Protein AF-A0A8S2XTS8-F1 (afdb_monomer_lite)

Structure (mmCIF, N/CA/C/O backbone):
data_AF-A0A8S2XTS8-F1
#
_entry.id   AF-A0A8S2XTS8-F1
#
loop_
_atom_site.group_PDB
_atom_site.id
_atom_site.type_symbol
_atom_site.label_atom_id
_atom_site.lab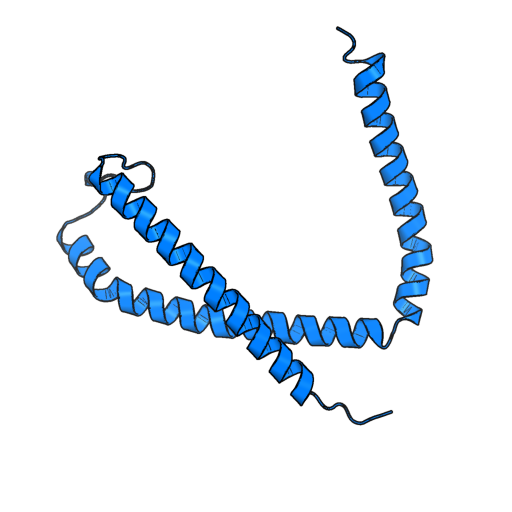el_alt_id
_atom_site.label_comp_id
_atom_site.label_asym_id
_atom_site.label_entity_id
_atom_site.label_seq_id
_atom_site.pdbx_PDB_ins_code
_atom_site.Cartn_x
_atom_site.Cartn_y
_atom_site.Cartn_z
_atom_site.occupancy
_atom_site.B_iso_or_equiv
_atom_site.auth_seq_id
_atom_site.auth_comp_id
_atom_site.auth_asym_id
_atom_site.auth_atom_id
_atom_site.pdbx_PDB_model_num
ATOM 1 N N . PRO A 1 1 ? -6.445 -2.651 35.716 1.00 54.41 1 PRO A N 1
ATOM 2 C CA . PRO A 1 1 ? -5.661 -2.356 34.489 1.00 54.41 1 PRO A CA 1
ATOM 3 C C . PRO A 1 1 ? -4.462 -3.311 34.329 1.00 54.41 1 PRO A C 1
ATOM 5 O O . PRO A 1 1 ? -3.524 -3.248 35.114 1.00 54.41 1 PRO A O 1
ATOM 8 N N . ARG A 1 2 ? -4.507 -4.230 33.352 1.00 55.44 2 ARG A N 1
ATOM 9 C CA . ARG A 1 2 ? -3.339 -5.067 33.012 1.00 55.44 2 ARG A CA 1
ATOM 10 C C . ARG A 1 2 ? -2.233 -4.180 32.408 1.00 55.44 2 ARG A C 1
ATOM 12 O O . ARG A 1 2 ? -2.583 -3.247 31.681 1.00 55.44 2 ARG A O 1
ATOM 19 N N . PRO A 1 3 ? -0.942 -4.439 32.687 1.00 66.19 3 PRO A N 1
ATOM 20 C CA . PRO A 1 3 ? 0.153 -3.659 32.117 1.00 66.19 3 PRO A CA 1
ATOM 21 C C . PRO A 1 3 ? 0.092 -3.683 30.584 1.00 66.19 3 PRO A C 1
ATOM 23 O O . PRO A 1 3 ? -0.258 -4.702 29.981 1.00 66.19 3 PRO A O 1
ATOM 26 N N . PHE A 1 4 ? 0.405 -2.545 29.961 1.00 67.00 4 PHE A N 1
ATOM 27 C CA . PHE A 1 4 ? 0.451 -2.385 28.508 1.00 67.00 4 PHE A CA 1
ATOM 28 C C . PHE A 1 4 ? 1.610 -3.220 27.943 1.00 67.00 4 PHE A C 1
ATOM 30 O O . PHE A 1 4 ? 2.730 -2.750 27.783 1.00 67.00 4 PHE A O 1
ATOM 37 N N . ASN A 1 5 ? 1.358 -4.501 27.683 1.00 80.25 5 ASN A N 1
ATOM 38 C CA . ASN A 1 5 ? 2.288 -5.329 26.934 1.00 80.25 5 ASN A CA 1
ATOM 39 C C . ASN A 1 5 ? 2.086 -5.015 25.446 1.00 80.25 5 ASN A C 1
ATOM 41 O O . ASN A 1 5 ? 1.005 -5.294 24.930 1.00 80.25 5 ASN A O 1
ATOM 45 N N . LEU A 1 6 ? 3.084 -4.373 24.826 1.00 85.44 6 LEU A N 1
ATOM 46 C CA . LEU A 1 6 ? 3.113 -3.998 23.402 1.00 85.44 6 LEU A CA 1
ATOM 47 C C . LEU A 1 6 ? 3.772 -5.065 22.513 1.00 85.44 6 LEU A C 1
ATOM 49 O O . LEU A 1 6 ? 3.811 -4.936 21.291 1.00 85.44 6 LEU A O 1
ATOM 53 N N . LYS A 1 7 ? 4.343 -6.117 23.116 1.00 89.81 7 LYS A N 1
ATOM 54 C CA . LYS A 1 7 ? 5.100 -7.141 22.380 1.00 89.81 7 LYS A CA 1
ATOM 55 C C . LYS A 1 7 ? 4.232 -7.861 21.349 1.00 89.81 7 LYS A C 1
ATOM 57 O O . LYS A 1 7 ? 4.719 -8.219 20.282 1.00 89.81 7 LYS A O 1
ATOM 62 N N . TYR A 1 8 ? 2.957 -8.064 21.672 1.00 88.94 8 TYR A N 1
ATOM 63 C CA . TYR A 1 8 ? 2.018 -8.757 20.799 1.00 88.94 8 TYR A CA 1
ATOM 64 C C . TYR A 1 8 ? 1.668 -7.915 19.565 1.00 88.94 8 TYR A C 1
ATOM 66 O O . TYR A 1 8 ? 1.667 -8.423 18.449 1.00 88.94 8 TYR A O 1
ATOM 74 N N . GLU A 1 9 ? 1.460 -6.614 19.749 1.00 90.31 9 GLU A N 1
ATOM 75 C CA . GLU A 1 9 ? 1.162 -5.657 18.683 1.00 90.31 9 GLU A CA 1
ATOM 76 C C . GLU A 1 9 ? 2.335 -5.508 17.723 1.00 90.31 9 GLU A C 1
ATOM 78 O O . GLU A 1 9 ? 2.130 -5.484 16.512 1.00 90.31 9 GLU A O 1
ATOM 83 N N . ILE A 1 10 ? 3.560 -5.458 18.258 1.00 92.56 10 ILE A N 1
ATOM 84 C CA . ILE A 1 10 ? 4.779 -5.433 17.445 1.00 92.56 10 ILE A CA 1
ATOM 85 C C . ILE A 1 10 ? 4.862 -6.707 16.599 1.00 92.56 10 ILE A C 1
ATOM 87 O O . ILE A 1 10 ? 5.068 -6.623 15.392 1.00 92.56 10 ILE A O 1
ATOM 91 N N . LEU A 1 11 ? 4.648 -7.882 17.203 1.00 93.75 11 LEU A N 1
ATOM 92 C CA . LEU A 1 11 ? 4.720 -9.157 16.488 1.00 93.75 11 LEU A CA 1
ATOM 93 C C . LEU A 1 11 ? 3.663 -9.246 15.379 1.00 93.75 11 LEU A C 1
ATOM 95 O O . LEU A 1 11 ? 4.001 -9.618 14.255 1.00 93.75 11 LEU A O 1
ATOM 99 N N . ILE A 1 12 ? 2.416 -8.847 15.661 1.00 93.06 12 ILE A N 1
ATOM 100 C CA . ILE A 1 12 ? 1.356 -8.782 14.645 1.00 93.06 12 ILE A CA 1
ATOM 101 C C . ILE A 1 12 ? 1.742 -7.821 13.523 1.00 93.06 12 I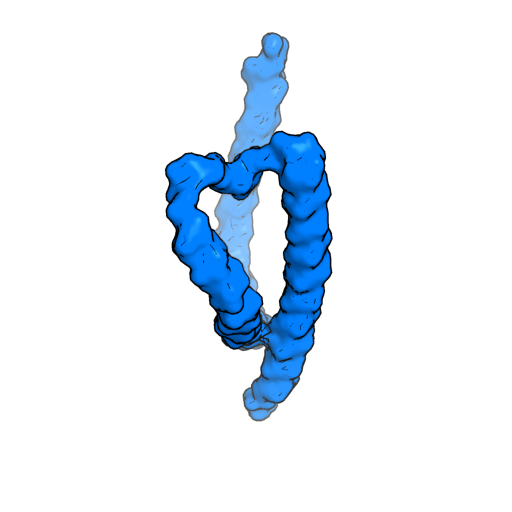LE A C 1
ATOM 103 O O . ILE A 1 12 ? 1.655 -8.195 12.356 1.00 93.06 12 ILE A O 1
ATOM 107 N N . ALA A 1 13 ? 2.166 -6.599 13.853 1.00 94.56 13 ALA A N 1
ATOM 108 C CA . ALA A 1 13 ? 2.504 -5.590 12.854 1.00 94.56 13 ALA A CA 1
ATOM 109 C C . ALA A 1 13 ? 3.647 -6.068 11.948 1.00 94.56 13 ALA A C 1
ATOM 111 O O . ALA A 1 13 ? 3.545 -5.964 10.725 1.00 94.56 13 ALA A O 1
ATOM 112 N N . CYS A 1 14 ? 4.698 -6.662 12.521 1.00 94.50 14 CYS A N 1
ATOM 113 C CA . CYS A 1 14 ? 5.802 -7.246 11.762 1.00 94.50 14 CYS A CA 1
ATOM 114 C C . CYS A 1 14 ? 5.339 -8.393 10.856 1.00 94.50 14 CYS A C 1
ATOM 116 O O . CYS A 1 14 ? 5.677 -8.402 9.673 1.00 94.50 14 CYS A O 1
ATOM 118 N N . PHE A 1 15 ? 4.540 -9.330 11.377 1.00 95.88 15 PHE A N 1
ATOM 119 C CA . PHE A 1 15 ? 4.009 -10.445 10.588 1.00 95.88 15 PHE A CA 1
ATOM 120 C C . PHE A 1 15 ? 3.153 -9.954 9.413 1.00 95.88 15 PHE A C 1
ATOM 122 O O . PHE A 1 15 ? 3.311 -10.405 8.280 1.00 95.88 15 PHE A O 1
ATOM 129 N N . LEU A 1 16 ? 2.283 -8.978 9.668 1.00 95.00 16 LEU A N 1
ATOM 130 C CA . LEU A 1 16 ? 1.379 -8.422 8.668 1.00 95.00 16 LEU A CA 1
ATOM 131 C C . LEU A 1 16 ? 2.149 -7.629 7.602 1.00 95.00 16 LEU A C 1
ATOM 133 O O . LEU A 1 16 ? 1.869 -7.763 6.412 1.00 95.00 16 LEU A O 1
ATOM 137 N N . THR A 1 17 ? 3.183 -6.887 8.007 1.00 96.12 17 THR A N 1
ATOM 138 C CA . THR A 1 17 ? 4.079 -6.176 7.080 1.00 96.12 17 THR A CA 1
ATOM 139 C C . THR A 1 17 ? 4.826 -7.161 6.186 1.00 96.12 17 THR A C 1
ATOM 141 O O . THR A 1 17 ? 4.861 -6.971 4.972 1.00 96.12 17 THR A O 1
ATOM 144 N N . MET A 1 18 ? 5.371 -8.238 6.762 1.00 95.44 18 MET A N 1
ATOM 145 C CA . MET A 1 18 ? 6.056 -9.293 6.012 1.00 95.44 18 MET A CA 1
ATOM 146 C C . MET A 1 18 ? 5.127 -9.948 4.981 1.00 95.44 18 MET A C 1
ATOM 148 O O . MET A 1 18 ? 5.514 -10.090 3.822 1.00 95.44 18 MET A O 1
ATOM 152 N N . MET A 1 19 ? 3.889 -10.276 5.363 1.00 96.75 19 MET A N 1
ATOM 153 C CA . MET A 1 19 ? 2.901 -10.862 4.450 1.00 96.75 19 MET A CA 1
ATOM 154 C C . MET A 1 19 ? 2.535 -9.924 3.297 1.00 96.75 19 MET A C 1
ATOM 156 O O . MET A 1 19 ? 2.526 -10.350 2.141 1.00 96.75 19 MET A O 1
ATOM 160 N N . ILE A 1 20 ? 2.287 -8.640 3.578 1.00 95.69 20 ILE A N 1
ATOM 161 C CA . ILE A 1 20 ? 1.995 -7.651 2.530 1.00 95.69 20 ILE A CA 1
ATOM 162 C C . ILE A 1 20 ? 3.176 -7.522 1.567 1.00 95.69 20 ILE A C 1
ATOM 164 O O . ILE A 1 20 ? 2.978 -7.558 0.353 1.00 95.69 20 ILE A O 1
ATOM 168 N N . TYR A 1 21 ? 4.399 -7.421 2.091 1.00 94.69 21 TYR A N 1
ATOM 169 C CA . TYR A 1 21 ? 5.600 -7.297 1.265 1.00 94.69 21 TYR A CA 1
ATOM 170 C C . TYR A 1 21 ? 5.845 -8.523 0.397 1.00 94.69 21 TYR A C 1
ATOM 172 O O . TYR A 1 21 ? 6.203 -8.389 -0.773 1.00 94.69 21 TYR A O 1
ATOM 180 N N . TYR A 1 22 ? 5.610 -9.716 0.939 1.00 95.00 22 TYR A N 1
ATOM 181 C CA . TYR A 1 22 ? 5.713 -10.952 0.178 1.00 95.00 22 TYR A CA 1
ATOM 182 C C . TYR A 1 22 ? 4.744 -10.958 -1.013 1.00 95.00 22 TYR A C 1
ATOM 184 O O . TYR A 1 22 ? 5.154 -11.199 -2.150 1.00 95.00 22 TYR A O 1
ATOM 192 N N . VAL A 1 23 ? 3.475 -10.604 -0.784 1.00 96.12 23 VAL A N 1
ATOM 193 C CA . VAL A 1 23 ? 2.473 -10.510 -1.857 1.00 96.12 23 VAL A CA 1
ATOM 194 C C . VAL A 1 23 ? 2.859 -9.443 -2.885 1.00 96.12 23 VAL A C 1
ATOM 196 O O . VAL A 1 23 ? 2.795 -9.707 -4.087 1.00 96.12 23 VAL A O 1
ATOM 199 N N . GLN A 1 24 ? 3.299 -8.262 -2.440 1.00 94.31 24 GLN A N 1
ATOM 200 C CA . GLN A 1 24 ? 3.735 -7.179 -3.328 1.00 94.31 24 GLN A CA 1
ATOM 201 C C . GLN A 1 24 ? 4.922 -7.587 -4.202 1.00 94.31 24 GLN A C 1
ATOM 203 O O . GLN A 1 24 ? 4.930 -7.273 -5.391 1.00 94.31 24 GLN A O 1
ATOM 208 N N . LEU A 1 25 ? 5.885 -8.329 -3.654 1.00 94.19 25 LEU A N 1
ATOM 209 C CA . LEU A 1 25 ? 7.004 -8.878 -4.417 1.00 94.19 25 LEU A CA 1
ATOM 210 C C . LEU A 1 25 ? 6.525 -9.855 -5.493 1.00 94.19 25 LEU A C 1
ATOM 212 O O . LEU A 1 25 ? 6.905 -9.717 -6.655 1.00 94.19 25 LEU A O 1
ATOM 216 N N . CYS A 1 26 ? 5.645 -10.797 -5.149 1.00 95.88 26 CYS A N 1
ATOM 217 C CA . CYS A 1 26 ? 5.103 -11.747 -6.121 1.00 95.88 26 CYS A CA 1
ATOM 218 C C . CYS A 1 26 ? 4.325 -11.049 -7.249 1.00 95.88 26 CYS A C 1
ATOM 220 O O . CYS A 1 26 ? 4.476 -11.398 -8.421 1.00 95.88 26 CYS A O 1
ATOM 222 N N . VAL A 1 27 ? 3.498 -10.058 -6.907 1.00 96.38 27 VAL A N 1
ATOM 223 C CA . VAL A 1 27 ? 2.740 -9.259 -7.882 1.00 96.38 27 VAL A CA 1
ATOM 224 C C . VAL A 1 27 ? 3.686 -8.425 -8.747 1.00 96.38 27 VAL A C 1
ATOM 226 O O . VAL A 1 27 ? 3.569 -8.442 -9.972 1.00 96.38 27 VAL A O 1
ATOM 229 N N . GLY A 1 28 ? 4.673 -7.770 -8.135 1.00 93.75 28 GLY A N 1
ATOM 230 C CA . GLY A 1 28 ? 5.687 -6.981 -8.831 1.00 93.75 28 GLY A CA 1
ATOM 231 C C . GLY A 1 28 ? 6.490 -7.808 -9.833 1.00 93.75 28 GLY A C 1
ATOM 232 O O . GLY A 1 28 ? 6.675 -7.379 -10.970 1.00 93.75 28 GLY A O 1
ATOM 233 N N . MET A 1 29 ? 6.887 -9.031 -9.466 1.00 94.00 29 MET A N 1
ATOM 234 C CA . MET A 1 29 ? 7.570 -9.956 -10.378 1.00 94.00 29 MET A CA 1
ATOM 235 C C . MET A 1 29 ? 6.698 -10.340 -11.578 1.00 94.00 29 MET A C 1
ATOM 237 O O . MET A 1 29 ? 7.183 -10.334 -12.710 1.00 94.00 29 MET A O 1
ATOM 241 N N . LYS A 1 30 ? 5.409 -10.633 -11.357 1.00 96.06 30 LYS A N 1
ATOM 242 C CA . LYS A 1 30 ? 4.471 -10.954 -12.446 1.00 96.06 30 LYS A CA 1
ATOM 243 C C . LYS A 1 30 ? 4.288 -9.778 -13.403 1.00 96.06 30 LYS A C 1
ATOM 245 O O . LYS A 1 30 ? 4.350 -9.971 -14.616 1.00 96.06 30 LYS A O 1
ATOM 250 N N . HIS A 1 31 ? 4.116 -8.568 -12.872 1.00 93.31 31 HIS A N 1
ATOM 251 C CA . HIS A 1 31 ? 4.021 -7.365 -13.698 1.00 93.31 31 HIS A CA 1
ATOM 252 C C . HIS A 1 31 ? 5.306 -7.123 -14.483 1.00 93.31 31 HIS A C 1
ATOM 254 O O . HIS A 1 31 ? 5.248 -6.911 -15.692 1.00 93.31 31 HIS A O 1
ATOM 260 N N . TYR A 1 32 ? 6.467 -7.225 -13.835 1.00 91.88 32 TYR A N 1
ATOM 261 C CA . TYR A 1 32 ? 7.754 -7.072 -14.507 1.00 91.88 32 TYR A CA 1
ATOM 262 C C . TYR A 1 32 ? 7.910 -8.063 -15.669 1.00 91.88 32 TYR A C 1
ATOM 264 O O . TYR A 1 32 ? 8.259 -7.668 -16.782 1.00 91.88 32 TYR A O 1
ATOM 272 N N . GLN A 1 33 ? 7.570 -9.336 -15.446 1.00 94.69 33 GLN A N 1
ATOM 273 C CA . GLN A 1 33 ? 7.580 -10.358 -16.492 1.00 94.69 33 GLN A CA 1
ATOM 274 C C . GLN A 1 33 ? 6.651 -9.990 -17.658 1.00 94.69 33 GLN A C 1
ATOM 276 O O . GLN A 1 33 ? 7.036 -10.126 -18.821 1.00 94.69 33 GLN A O 1
ATOM 281 N N . GLN A 1 34 ? 5.445 -9.505 -17.366 1.00 93.75 34 GLN A N 1
ATOM 282 C CA . GLN A 1 34 ? 4.489 -9.092 -18.389 1.00 93.75 34 GLN A CA 1
ATOM 283 C C . GLN A 1 34 ? 4.996 -7.894 -19.204 1.00 93.75 34 GLN A C 1
ATOM 285 O O . GLN A 1 34 ? 4.916 -7.925 -20.433 1.00 93.75 34 GLN A O 1
ATOM 290 N N . HIS A 1 35 ? 5.570 -6.876 -18.556 1.00 90.88 35 HIS A N 1
ATOM 291 C CA . HIS A 1 35 ? 6.158 -5.727 -19.251 1.00 90.88 35 HIS A CA 1
ATOM 292 C C . HIS A 1 35 ? 7.331 -6.145 -20.145 1.00 90.88 35 HIS A C 1
ATOM 294 O O . HIS A 1 35 ? 7.415 -5.697 -21.288 1.00 90.88 35 HIS A O 1
ATOM 300 N N . MET A 1 36 ? 8.186 -7.061 -19.679 1.00 90.12 36 MET A N 1
ATOM 301 C CA . MET A 1 36 ? 9.279 -7.603 -20.492 1.00 90.12 36 MET A CA 1
ATOM 302 C C . MET A 1 36 ? 8.758 -8.366 -21.717 1.00 90.12 36 MET A C 1
ATOM 304 O O . MET A 1 36 ? 9.232 -8.141 -22.829 1.00 90.12 36 MET A O 1
ATOM 308 N N . LEU A 1 37 ? 7.749 -9.226 -21.550 1.00 93.44 37 LEU A N 1
ATOM 309 C CA . LEU A 1 37 ? 7.130 -9.949 -22.667 1.00 93.44 37 LEU A CA 1
ATOM 310 C C . LEU A 1 37 ? 6.480 -9.003 -23.684 1.00 93.44 37 LEU A C 1
ATOM 312 O O . LEU A 1 37 ? 6.607 -9.220 -24.888 1.00 93.44 37 LEU A O 1
ATOM 316 N N . ASN A 1 38 ? 5.809 -7.948 -23.221 1.00 92.56 38 ASN A N 1
ATOM 317 C CA . ASN A 1 38 ? 5.217 -6.937 -24.097 1.00 92.56 38 ASN A CA 1
ATOM 318 C C . ASN A 1 38 ? 6.290 -6.163 -24.872 1.00 92.56 38 ASN A C 1
ATOM 320 O O . ASN A 1 38 ? 6.141 -5.967 -26.079 1.00 92.56 38 ASN A O 1
ATOM 324 N N . ALA A 1 39 ? 7.403 -5.818 -24.219 1.00 89.38 39 ALA A N 1
ATOM 325 C CA . ALA A 1 39 ? 8.540 -5.179 -24.871 1.00 89.38 39 ALA A CA 1
ATOM 326 C C . ALA A 1 39 ? 9.139 -6.063 -25.980 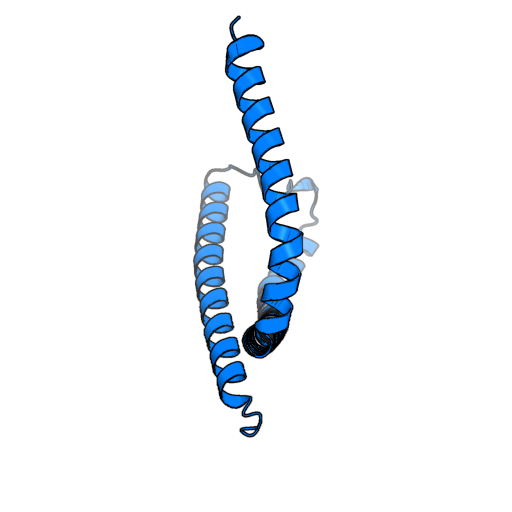1.00 89.38 39 ALA A C 1
ATOM 328 O O . ALA A 1 39 ? 9.409 -5.568 -27.074 1.00 89.38 39 ALA A O 1
ATOM 329 N N . TYR A 1 40 ? 9.278 -7.376 -25.748 1.00 90.38 40 TYR A N 1
ATOM 330 C CA . TYR A 1 40 ? 9.735 -8.322 -26.779 1.00 90.38 40 TYR A CA 1
ATOM 331 C C . TYR A 1 40 ? 8.755 -8.464 -27.950 1.00 90.38 40 TYR A C 1
ATOM 333 O O . TYR A 1 40 ? 9.183 -8.682 -29.080 1.00 90.38 40 TYR A O 1
ATOM 341 N N . LYS A 1 41 ? 7.450 -8.298 -27.705 1.00 92.50 41 LYS A N 1
ATOM 342 C CA . LYS A 1 41 ? 6.412 -8.269 -28.751 1.00 92.50 41 LYS A CA 1
ATOM 343 C C . LYS A 1 41 ? 6.355 -6.944 -29.523 1.00 92.50 41 LYS A C 1
ATOM 345 O O . LYS A 1 4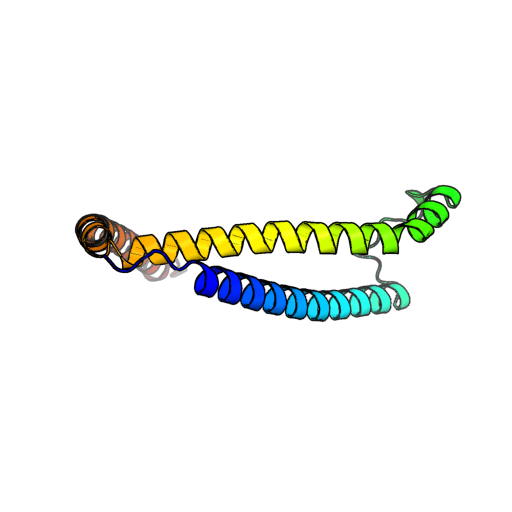1 ? 5.547 -6.821 -30.437 1.00 92.50 41 LYS A O 1
ATOM 350 N N . GLY A 1 42 ? 7.166 -5.950 -29.156 1.00 88.31 42 GLY A N 1
ATOM 351 C CA . GLY A 1 42 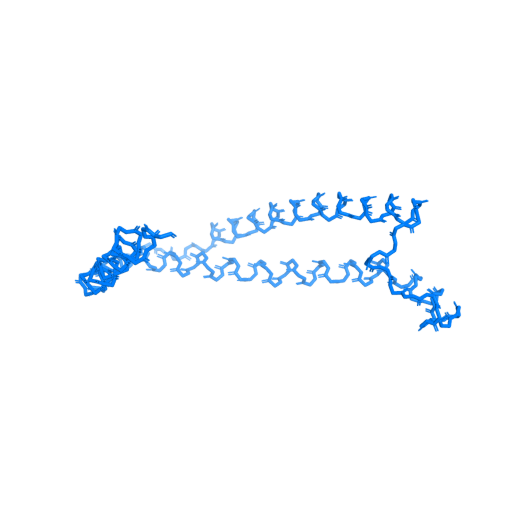? 7.141 -4.618 -29.763 1.00 88.31 42 GLY A CA 1
ATOM 352 C C . GLY A 1 42 ? 6.001 -3.718 -29.269 1.00 88.31 42 GLY A C 1
ATOM 353 O O . GLY A 1 42 ? 5.735 -2.682 -29.875 1.00 88.31 42 GLY A O 1
ATOM 354 N N . ILE A 1 43 ? 5.324 -4.091 -28.179 1.00 88.88 43 ILE A N 1
ATOM 355 C CA . ILE A 1 43 ? 4.246 -3.307 -27.568 1.00 88.88 43 ILE A CA 1
ATOM 356 C C . ILE A 1 43 ? 4.864 -2.413 -26.483 1.00 88.88 43 ILE A C 1
ATOM 358 O O . ILE A 1 43 ? 5.125 -2.860 -25.368 1.00 88.88 43 ILE A O 1
ATOM 362 N N . PHE A 1 44 ? 5.101 -1.141 -26.814 1.00 84.50 44 PHE A N 1
ATOM 363 C CA . PHE A 1 44 ? 5.784 -0.161 -25.952 1.00 84.50 44 PHE A CA 1
ATOM 364 C C . PHE A 1 44 ? 4.821 0.836 -25.282 1.00 84.50 44 PHE A C 1
ATOM 366 O O . PHE A 1 44 ? 5.126 2.019 -25.199 1.00 84.50 44 PHE A O 1
ATOM 373 N N . ILE A 1 45 ? 3.653 0.379 -24.816 1.00 79.62 45 ILE A N 1
ATOM 374 C CA . ILE A 1 45 ? 2.617 1.259 -24.231 1.00 79.62 45 ILE A CA 1
ATOM 375 C C . ILE A 1 45 ? 3.143 2.001 -22.989 1.00 79.62 45 ILE A C 1
ATOM 377 O O . ILE A 1 45 ? 2.918 3.198 -22.847 1.00 79.62 45 ILE A O 1
ATOM 381 N N . ASP A 1 46 ? 3.905 1.306 -22.140 1.00 75.81 46 ASP A N 1
ATOM 382 C CA . ASP A 1 46 ? 4.409 1.842 -20.865 1.00 75.81 46 ASP A CA 1
ATOM 383 C C . ASP A 1 46 ? 5.887 2.265 -20.922 1.00 75.81 46 ASP A C 1
ATOM 385 O O . ASP A 1 46 ? 6.466 2.672 -19.913 1.00 75.81 46 ASP A O 1
ATOM 389 N N . ILE A 1 47 ? 6.537 2.131 -22.085 1.00 76.75 47 ILE A N 1
ATOM 390 C CA . ILE A 1 47 ? 7.967 2.410 -22.242 1.00 76.75 47 ILE A CA 1
ATOM 391 C C . ILE A 1 47 ? 8.116 3.763 -22.942 1.00 76.75 47 ILE A C 1
ATOM 393 O O . ILE A 1 47 ? 7.707 3.895 -24.096 1.00 76.75 47 ILE A O 1
ATOM 397 N N . PRO A 1 48 ? 8.719 4.771 -22.290 1.00 76.88 48 PRO A N 1
ATOM 398 C CA . PRO A 1 48 ? 8.900 6.077 -22.905 1.00 76.88 48 PRO A CA 1
ATOM 399 C C . PRO A 1 48 ? 9.736 5.971 -24.197 1.00 76.88 48 PRO A C 1
ATOM 401 O O . PRO A 1 48 ? 10.665 5.159 -24.274 1.00 76.88 48 PRO A O 1
ATOM 404 N N . PRO A 1 49 ? 9.425 6.774 -25.232 1.00 75.38 49 PRO A N 1
ATOM 405 C CA . PRO A 1 49 ? 10.032 6.644 -26.553 1.00 75.38 49 PRO A CA 1
ATOM 406 C C . PRO A 1 49 ? 11.553 6.849 -26.512 1.00 75.38 49 PRO A C 1
ATOM 408 O O . PRO A 1 49 ? 12.065 7.723 -25.814 1.00 75.38 49 PRO A O 1
ATOM 411 N N . ARG A 1 50 ? 12.293 6.064 -27.311 1.00 65.81 50 ARG A N 1
ATOM 412 C CA . ARG A 1 50 ? 13.773 6.013 -27.306 1.00 65.81 50 ARG A CA 1
ATOM 413 C C . ARG A 1 50 ? 14.454 7.359 -27.579 1.00 65.81 50 ARG A C 1
ATOM 415 O O . ARG A 1 50 ? 15.569 7.570 -27.121 1.00 65.81 50 ARG A O 1
ATOM 422 N N . HIS A 1 51 ? 13.782 8.275 -28.275 1.00 65.94 51 HIS A N 1
ATOM 423 C CA . HIS A 1 51 ? 14.289 9.623 -28.559 1.00 65.94 51 HIS A CA 1
ATOM 424 C C . HIS A 1 51 ? 14.397 10.511 -27.307 1.00 65.94 51 HIS A C 1
ATOM 426 O O . HIS A 1 51 ? 15.061 11.541 -27.350 1.00 65.94 51 HIS A O 1
ATOM 432 N N . ALA A 1 52 ? 13.776 10.114 -26.190 1.00 65.00 52 ALA A N 1
ATOM 433 C CA . ALA A 1 52 ? 13.810 10.852 -24.931 1.00 65.00 52 ALA A CA 1
ATOM 434 C C . ALA A 1 52 ? 15.067 10.580 -24.078 1.00 65.00 52 ALA A C 1
ATOM 436 O O . ALA A 1 52 ? 15.230 11.212 -23.034 1.00 65.00 52 ALA A O 1
ATOM 437 N N . PHE A 1 53 ? 15.956 9.656 -24.479 1.00 71.69 53 PHE A N 1
ATOM 438 C CA . PHE A 1 53 ? 17.088 9.240 -23.643 1.00 71.69 53 PHE A CA 1
ATOM 439 C C . PHE A 1 53 ? 18.425 9.246 -24.383 1.00 71.69 53 PHE A C 1
ATOM 441 O O . PHE A 1 53 ? 18.586 8.635 -25.435 1.00 71.69 53 PHE A O 1
ATOM 448 N N . ASN A 1 54 ? 19.426 9.876 -23.765 1.00 82.75 54 ASN A N 1
ATOM 449 C CA . ASN A 1 54 ? 20.822 9.752 -24.169 1.00 82.75 54 ASN A CA 1
ATOM 450 C C . ASN A 1 54 ? 21.365 8.374 -23.732 1.00 82.75 54 ASN A C 1
ATOM 452 O O . ASN A 1 54 ? 21.199 7.984 -22.572 1.00 82.75 54 ASN A O 1
ATOM 456 N N . SER A 1 55 ? 22.032 7.646 -24.633 1.00 81.88 55 SER A N 1
ATOM 457 C CA . SER A 1 55 ? 22.566 6.295 -24.393 1.00 81.88 55 SER A CA 1
ATOM 458 C C . SER A 1 55 ? 23.445 6.202 -23.141 1.00 81.88 55 SER A C 1
ATOM 460 O O . SER A 1 55 ? 23.357 5.224 -22.401 1.00 81.88 55 SER A O 1
ATOM 462 N N . ILE A 1 56 ? 24.233 7.243 -22.848 1.00 82.62 56 ILE A N 1
ATOM 463 C CA . ILE A 1 56 ? 25.105 7.295 -21.662 1.00 82.62 56 ILE A CA 1
ATOM 464 C C . ILE A 1 56 ? 24.275 7.340 -20.371 1.00 82.62 56 ILE A C 1
ATOM 466 O O . ILE A 1 56 ? 24.558 6.623 -19.409 1.00 82.62 56 ILE A O 1
ATOM 470 N N . GLN A 1 57 ? 23.208 8.142 -20.355 1.00 82.44 57 GLN A N 1
ATOM 471 C CA . GLN A 1 57 ? 22.313 8.234 -19.201 1.00 82.44 57 GLN A CA 1
ATOM 472 C C . GLN A 1 57 ? 21.562 6.922 -18.967 1.00 82.44 57 GLN A C 1
ATOM 474 O O . GLN A 1 57 ? 21.308 6.561 -17.821 1.00 82.44 57 GLN A O 1
ATOM 479 N N . LEU A 1 58 ? 21.217 6.202 -20.034 1.00 82.56 58 LEU A N 1
ATOM 480 C CA . LEU A 1 58 ? 20.488 4.939 -19.945 1.00 82.56 58 LEU A CA 1
ATOM 481 C C . LEU A 1 58 ? 21.352 3.835 -19.312 1.00 82.56 58 LEU A C 1
ATOM 483 O O . LEU A 1 58 ? 20.889 3.131 -18.417 1.00 82.56 58 LEU A O 1
ATOM 487 N N . ILE A 1 59 ? 22.630 3.750 -19.696 1.00 83.56 59 ILE A N 1
ATOM 488 C CA . ILE A 1 59 ? 23.598 2.817 -19.095 1.00 83.56 59 ILE A CA 1
ATOM 489 C C . ILE A 1 59 ? 23.829 3.152 -17.615 1.00 83.56 59 ILE A C 1
ATOM 491 O O . ILE A 1 59 ? 23.752 2.265 -16.766 1.00 83.56 59 ILE A O 1
ATOM 495 N N . SER A 1 60 ? 24.050 4.432 -17.295 1.00 85.81 60 SER A N 1
ATOM 496 C CA . SER A 1 60 ? 24.247 4.878 -15.911 1.00 85.81 60 SER A CA 1
ATOM 497 C C . SER A 1 60 ? 23.031 4.564 -15.028 1.00 85.81 60 SER A C 1
ATOM 499 O O . SER A 1 60 ? 23.182 3.979 -13.955 1.00 85.81 60 SER A O 1
ATOM 501 N N . LYS A 1 61 ? 21.811 4.865 -15.494 1.00 80.88 61 LYS A N 1
ATOM 502 C CA . LYS A 1 61 ? 20.575 4.574 -14.748 1.00 80.88 61 LYS A CA 1
ATOM 503 C C . LYS A 1 61 ? 20.362 3.074 -14.529 1.00 80.88 61 LYS A C 1
ATOM 505 O O . LYS A 1 61 ? 19.959 2.683 -13.436 1.00 80.88 61 LYS A O 1
ATOM 510 N N . ASN A 1 62 ? 20.679 2.238 -15.518 1.00 84.56 62 ASN A N 1
ATOM 511 C CA . ASN A 1 62 ? 20.566 0.784 -15.385 1.00 84.56 62 ASN A CA 1
ATOM 512 C C . ASN A 1 62 ? 21.559 0.202 -14.369 1.00 84.56 62 ASN A C 1
ATOM 514 O O . ASN A 1 62 ? 21.193 -0.706 -13.627 1.00 84.56 62 ASN A O 1
ATOM 518 N N . ALA A 1 63 ? 22.782 0.736 -14.288 1.00 85.88 63 ALA A N 1
ATOM 519 C CA . ALA A 1 63 ? 23.785 0.264 -13.331 1.00 85.88 63 ALA A CA 1
ATOM 520 C C . ALA A 1 63 ? 23.359 0.486 -11.867 1.00 85.88 63 ALA A C 1
ATOM 522 O O . ALA A 1 63 ? 23.622 -0.352 -11.007 1.00 85.88 63 ALA A O 1
ATOM 523 N N . HIS A 1 64 ? 22.661 1.590 -11.584 1.00 86.44 64 HIS A N 1
ATOM 524 C CA . HIS A 1 64 ? 22.204 1.922 -10.231 1.00 86.44 64 HIS A CA 1
ATOM 525 C C . HIS A 1 64 ? 20.800 1.404 -9.893 1.00 86.44 64 HIS A C 1
ATOM 527 O O . HIS A 1 64 ? 20.437 1.359 -8.716 1.00 86.44 64 HIS A O 1
ATOM 533 N N . TYR A 1 65 ? 20.020 0.995 -10.897 1.00 88.25 65 TYR A N 1
ATOM 534 C CA . TYR A 1 65 ? 18.651 0.503 -10.737 1.00 88.25 65 TYR A CA 1
ATOM 535 C C . TYR A 1 65 ? 18.463 -0.500 -9.581 1.00 88.25 65 TYR A C 1
ATOM 537 O O . TYR A 1 65 ? 17.627 -0.223 -8.720 1.00 88.25 65 TYR A O 1
ATOM 545 N N . PRO A 1 66 ? 19.239 -1.602 -9.465 1.00 88.94 66 PRO A N 1
ATOM 546 C CA . PRO A 1 66 ? 19.023 -2.573 -8.390 1.00 88.94 66 PRO A CA 1
ATOM 547 C C . PRO A 1 66 ? 19.246 -1.974 -6.995 1.00 88.94 66 PRO A C 1
ATOM 549 O O . PRO A 1 66 ? 18.502 -2.286 -6.066 1.00 88.94 66 PRO A O 1
ATOM 552 N N . GLY A 1 67 ? 20.227 -1.076 -6.849 1.00 91.38 67 GLY A N 1
ATOM 553 C CA . GLY A 1 67 ? 20.489 -0.380 -5.589 1.00 91.38 67 GLY A CA 1
ATOM 554 C C . GLY A 1 67 ? 19.323 0.519 -5.184 1.00 91.38 67 GLY A C 1
ATOM 555 O O . GLY A 1 67 ? 18.878 0.469 -4.037 1.00 91.38 67 GLY A O 1
ATOM 556 N N . TYR A 1 68 ? 18.768 1.273 -6.138 1.00 91.38 68 TYR A N 1
ATOM 557 C CA . TYR A 1 68 ? 17.565 2.068 -5.898 1.00 91.38 68 TYR A CA 1
ATOM 558 C C . TYR A 1 68 ? 16.377 1.187 -5.513 1.00 91.38 68 TYR A C 1
ATOM 560 O O . TYR A 1 68 ? 15.704 1.482 -4.527 1.00 91.38 68 TYR A O 1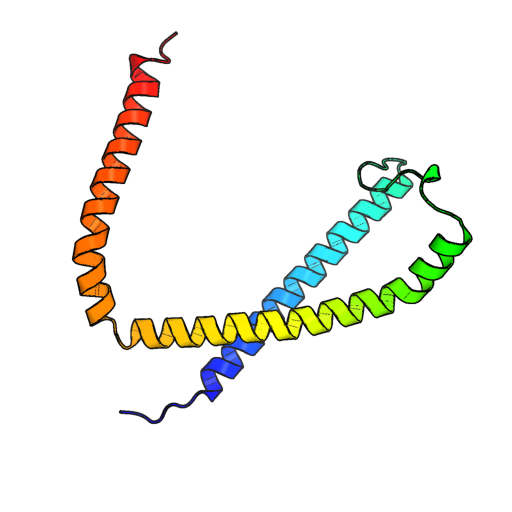
ATOM 568 N N . THR A 1 69 ? 16.138 0.084 -6.226 1.00 90.44 69 THR A N 1
ATOM 569 C CA . THR A 1 69 ? 15.030 -0.832 -5.919 1.00 90.44 69 THR A CA 1
ATOM 570 C C . THR A 1 69 ? 15.121 -1.374 -4.495 1.00 90.44 69 THR A C 1
ATOM 572 O O . THR A 1 69 ? 14.132 -1.327 -3.767 1.00 90.44 69 THR A O 1
ATOM 575 N N . ILE A 1 70 ? 16.299 -1.839 -4.068 1.00 92.94 70 ILE A N 1
ATOM 576 C CA . ILE A 1 70 ? 16.499 -2.368 -2.711 1.00 92.94 70 ILE A CA 1
ATOM 577 C C . ILE A 1 70 ? 16.298 -1.268 -1.664 1.00 92.94 70 ILE A C 1
ATOM 579 O O . ILE A 1 70 ? 15.612 -1.496 -0.668 1.00 92.94 70 ILE A O 1
ATOM 583 N N . ALA A 1 71 ? 16.849 -0.072 -1.892 1.00 94.19 71 ALA A N 1
ATOM 584 C CA . ALA A 1 71 ? 16.710 1.049 -0.967 1.00 94.19 71 ALA A CA 1
ATOM 585 C C . ALA A 1 71 ? 15.243 1.475 -0.794 1.00 94.19 71 ALA A C 1
ATOM 587 O O . ALA A 1 71 ? 14.779 1.629 0.337 1.00 94.19 71 ALA A O 1
ATOM 588 N N . TYR A 1 72 ? 14.490 1.605 -1.892 1.00 93.44 72 TYR A N 1
ATOM 589 C CA . TYR A 1 72 ? 13.063 1.933 -1.838 1.00 93.44 72 TYR A CA 1
ATOM 590 C C . TYR A 1 72 ? 12.240 0.832 -1.172 1.00 93.44 72 TYR A C 1
ATOM 592 O O . TYR A 1 72 ? 11.335 1.140 -0.399 1.00 93.44 72 TYR A O 1
ATOM 600 N N . LEU A 1 73 ? 12.568 -0.437 -1.422 1.00 92.94 73 LEU A N 1
ATOM 601 C CA . LEU A 1 73 ? 11.883 -1.568 -0.804 1.00 92.94 73 LEU A CA 1
ATOM 602 C C . LEU A 1 73 ? 12.123 -1.596 0.712 1.00 92.94 73 LEU A C 1
ATOM 604 O O . LEU A 1 73 ? 11.174 -1.723 1.483 1.00 92.94 73 LEU A O 1
ATOM 608 N N . ALA A 1 74 ? 13.367 -1.403 1.151 1.00 93.75 74 ALA A N 1
ATOM 609 C CA . ALA A 1 74 ? 13.712 -1.334 2.569 1.00 93.75 74 ALA A CA 1
ATOM 610 C C . ALA A 1 74 ? 13.050 -0.133 3.265 1.00 93.75 74 ALA A C 1
ATOM 612 O O . ALA A 1 74 ? 12.474 -0.276 4.345 1.00 93.75 74 ALA A O 1
ATOM 613 N N . PHE A 1 75 ? 13.085 1.044 2.636 1.00 95.94 75 PHE A N 1
ATOM 614 C CA . PHE A 1 75 ? 12.445 2.240 3.178 1.00 95.94 75 PHE A CA 1
ATOM 615 C C . PHE A 1 75 ? 10.925 2.077 3.265 1.00 95.94 75 PHE A C 1
ATOM 617 O O . PHE A 1 75 ? 10.323 2.348 4.305 1.00 95.94 75 PHE A O 1
ATOM 624 N N . GLY A 1 76 ? 10.304 1.561 2.204 1.00 94.25 76 GLY A N 1
ATOM 625 C CA . GLY A 1 76 ? 8.881 1.254 2.192 1.00 94.25 76 GLY A CA 1
ATOM 626 C C . GLY A 1 76 ? 8.499 0.244 3.275 1.00 94.25 76 GLY A C 1
ATOM 627 O O . GLY A 1 76 ? 7.433 0.381 3.873 1.00 94.25 76 GLY A O 1
ATOM 628 N N . TYR A 1 77 ? 9.348 -0.753 3.548 1.00 94.06 77 TYR A N 1
ATOM 629 C CA . TYR A 1 77 ? 9.092 -1.764 4.576 1.00 94.06 77 TYR A CA 1
ATOM 630 C C . TYR A 1 77 ? 9.030 -1.125 5.964 1.00 94.06 77 TYR A C 1
ATOM 632 O O . TYR A 1 77 ? 8.100 -1.385 6.729 1.00 94.06 77 TYR A O 1
ATOM 640 N N . LEU A 1 78 ? 9.972 -0.227 6.263 1.00 95.44 78 LEU A N 1
ATOM 641 C CA . LEU A 1 78 ? 9.986 0.527 7.517 1.00 95.44 78 LEU A CA 1
ATOM 642 C C . LEU A 1 78 ? 8.759 1.432 7.654 1.00 95.44 78 LEU A C 1
ATOM 644 O O . LEU A 1 78 ? 8.114 1.440 8.704 1.00 95.44 78 LEU A O 1
ATOM 648 N N . VAL A 1 79 ? 8.414 2.186 6.608 1.00 96.06 79 VAL A N 1
ATOM 649 C CA . VAL A 1 79 ? 7.250 3.084 6.635 1.00 96.06 79 VAL A CA 1
ATOM 650 C C . VAL A 1 79 ? 5.963 2.286 6.829 1.00 96.06 79 VAL A C 1
ATOM 652 O O . VAL A 1 79 ? 5.186 2.589 7.735 1.00 96.06 79 VAL A O 1
ATOM 655 N N . MET A 1 80 ? 5.762 1.228 6.041 1.00 95.06 80 MET A N 1
ATOM 656 C CA . MET A 1 80 ? 4.565 0.394 6.129 1.00 95.06 80 MET A CA 1
ATOM 657 C C . MET A 1 80 ? 4.450 -0.291 7.494 1.00 95.06 80 MET A C 1
ATOM 659 O O . MET A 1 80 ? 3.368 -0.309 8.079 1.00 95.06 80 MET A O 1
ATOM 663 N N . GLY A 1 81 ? 5.566 -0.782 8.040 1.00 94.56 81 GLY A N 1
ATOM 664 C CA . GLY A 1 81 ? 5.607 -1.364 9.380 1.00 94.56 81 GLY A CA 1
ATOM 665 C C . GLY A 1 81 ? 5.150 -0.391 10.463 1.00 94.56 81 GLY A C 1
ATOM 666 O O . GLY A 1 81 ? 4.322 -0.748 11.302 1.00 94.56 81 GLY A O 1
ATOM 667 N N . ASN A 1 82 ? 5.613 0.860 10.410 1.00 95.31 82 ASN A N 1
ATOM 668 C CA . ASN A 1 82 ? 5.190 1.898 11.353 1.00 95.31 82 ASN A CA 1
ATOM 669 C C . ASN A 1 82 ? 3.705 2.261 11.195 1.00 95.31 82 ASN A C 1
ATOM 671 O O . ASN A 1 82 ? 2.996 2.391 12.194 1.00 95.31 82 ASN A O 1
ATOM 675 N N . VAL A 1 83 ? 3.212 2.381 9.958 1.00 96.44 83 VAL A N 1
ATOM 676 C CA . VAL A 1 83 ? 1.793 2.664 9.681 1.00 96.44 83 VAL A CA 1
ATOM 677 C C . VAL A 1 83 ? 0.898 1.549 10.224 1.00 96.44 83 VAL A C 1
ATOM 679 O O . VAL A 1 83 ? -0.095 1.820 10.904 1.00 96.44 83 VAL A O 1
ATOM 682 N N . LEU A 1 84 ? 1.257 0.289 9.979 1.00 95.38 84 LEU A N 1
ATOM 683 C CA . LEU A 1 84 ? 0.508 -0.860 10.484 1.00 95.38 84 LEU A CA 1
ATOM 684 C C . LEU A 1 84 ? 0.553 -0.949 12.007 1.00 95.38 84 LEU A C 1
ATOM 686 O O . LEU A 1 84 ? -0.479 -1.189 12.631 1.00 95.38 84 LEU A O 1
ATOM 690 N N . PHE A 1 85 ? 1.712 -0.701 12.613 1.00 94.62 85 PHE A N 1
ATOM 691 C CA . PHE A 1 85 ? 1.849 -0.676 14.065 1.00 94.62 85 PHE A CA 1
ATOM 692 C C . PHE A 1 85 ? 0.941 0.381 14.711 1.00 94.62 85 PHE A C 1
ATOM 694 O O . PHE A 1 85 ? 0.189 0.065 15.636 1.00 94.62 85 PHE A O 1
ATOM 701 N N . LEU A 1 86 ? 0.935 1.608 14.178 1.00 95.31 86 LEU A N 1
ATOM 702 C CA . LEU A 1 86 ? 0.026 2.665 14.631 1.00 95.31 86 LEU A CA 1
ATOM 703 C C . LEU A 1 86 ? -1.441 2.264 14.454 1.00 95.31 86 LEU A C 1
ATOM 705 O O . LEU A 1 86 ? -2.248 2.463 15.361 1.00 95.31 86 LEU A O 1
ATOM 709 N N . THR A 1 87 ? -1.780 1.644 13.326 1.00 94.62 87 THR A N 1
ATOM 710 C CA . THR A 1 87 ? -3.144 1.176 13.046 1.00 94.62 87 THR A CA 1
ATOM 711 C C . THR A 1 87 ? -3.595 0.130 14.069 1.00 94.62 87 THR A C 1
ATOM 713 O O . THR A 1 87 ? -4.695 0.233 14.610 1.00 94.62 87 THR A O 1
ATOM 716 N N . VAL A 1 88 ? -2.735 -0.834 14.412 1.00 93.69 88 VAL A N 1
ATOM 717 C CA . VAL A 1 88 ? -3.022 -1.852 15.438 1.00 93.69 88 VAL A CA 1
ATOM 718 C C . VAL A 1 88 ? -3.229 -1.211 16.816 1.00 93.69 88 VAL A C 1
ATOM 720 O O . VAL A 1 88 ? -4.166 -1.583 17.526 1.00 93.69 88 VAL A O 1
ATOM 723 N N . ILE A 1 89 ? -2.415 -0.215 17.189 1.00 92.12 89 ILE A N 1
ATOM 724 C CA . ILE A 1 89 ? -2.595 0.532 18.445 1.00 92.12 89 ILE A CA 1
ATOM 725 C C . ILE A 1 89 ? -3.944 1.255 18.461 1.00 92.12 89 ILE A C 1
ATOM 727 O O . ILE A 1 89 ? -4.680 1.146 19.445 1.00 92.12 89 ILE A O 1
ATOM 731 N N . ILE A 1 90 ? -4.285 1.967 17.385 1.00 91.44 90 ILE A N 1
ATOM 732 C CA . ILE A 1 90 ? -5.553 2.699 17.270 1.00 91.44 90 ILE A CA 1
ATOM 733 C C . ILE A 1 90 ? -6.730 1.732 17.410 1.00 91.44 90 ILE A C 1
ATOM 735 O O . ILE A 1 90 ? -7.623 1.973 18.220 1.00 91.44 90 ILE A O 1
ATOM 739 N N . ILE A 1 91 ? -6.700 0.602 16.699 1.00 90.25 91 ILE A N 1
ATOM 740 C CA . ILE A 1 91 ? -7.729 -0.441 16.788 1.00 90.25 91 ILE A CA 1
ATOM 741 C C . ILE A 1 91 ? -7.857 -0.965 18.225 1.00 90.25 91 ILE A C 1
ATOM 743 O O . ILE A 1 91 ? -8.966 -1.091 18.744 1.00 90.25 91 ILE A O 1
ATOM 747 N N . ARG A 1 92 ? -6.741 -1.222 18.916 1.00 88.00 92 ARG A N 1
ATOM 748 C CA . ARG A 1 92 ? -6.766 -1.670 20.317 1.00 88.00 92 ARG A CA 1
ATOM 749 C C . ARG A 1 92 ? -7.399 -0.630 21.244 1.00 88.00 92 ARG A C 1
ATOM 751 O O . ARG A 1 92 ? -8.174 -0.996 22.129 1.00 88.00 92 ARG A O 1
ATOM 758 N N . ILE A 1 93 ? -7.068 0.648 21.067 1.00 87.94 93 ILE A N 1
ATOM 759 C CA . ILE A 1 93 ? -7.649 1.746 21.852 1.00 87.94 93 ILE A CA 1
ATOM 760 C C . ILE A 1 93 ? -9.154 1.842 21.582 1.00 87.94 93 ILE A C 1
ATOM 762 O O . ILE A 1 93 ? -9.929 1.926 22.534 1.00 87.94 93 ILE A O 1
ATOM 766 N N . LEU A 1 94 ? -9.567 1.745 20.318 1.00 87.19 94 LEU A N 1
ATOM 767 C CA . LEU A 1 94 ? -10.972 1.723 19.910 1.00 87.19 94 LEU A CA 1
ATOM 768 C C . LEU A 1 94 ? -11.742 0.592 20.609 1.00 87.19 94 LEU A C 1
ATOM 770 O O . LEU A 1 94 ? -12.744 0.855 21.269 1.00 87.19 94 LEU A O 1
ATOM 774 N N . PHE A 1 95 ? -11.231 -0.643 20.579 1.00 85.00 95 PHE A N 1
ATOM 775 C CA . PHE A 1 95 ? -11.863 -1.772 21.278 1.00 85.00 95 PHE A CA 1
ATOM 776 C C . PHE A 1 95 ? -11.858 -1.638 22.804 1.00 85.00 95 PHE A C 1
ATOM 778 O O . PHE A 1 95 ? -12.741 -2.163 23.479 1.00 85.00 95 PHE A O 1
ATOM 785 N N . LYS A 1 96 ? -10.883 -0.937 23.385 1.00 84.69 96 LYS A N 1
ATOM 786 C CA . LYS A 1 96 ? -10.885 -0.660 24.827 1.00 84.69 96 LYS A CA 1
ATOM 787 C C . LYS A 1 96 ? -11.955 0.369 25.204 1.00 84.69 96 LYS A C 1
ATOM 789 O O . LYS A 1 96 ? -12.512 0.295 26.296 1.00 84.69 96 LYS A O 1
ATOM 794 N N . HIS A 1 97 ? -12.242 1.308 24.309 1.00 86.69 97 HIS A N 1
ATOM 795 C CA . HIS A 1 97 ? -13.222 2.374 24.492 1.00 86.69 97 HIS A CA 1
ATOM 796 C C . HIS A 1 97 ? -14.497 2.139 23.667 1.00 86.69 97 HIS A C 1
ATOM 798 O O . HIS A 1 97 ? -15.044 3.074 23.086 1.00 86.69 97 HIS A O 1
ATOM 804 N N . LEU A 1 98 ? -15.005 0.899 23.661 1.00 84.56 98 LEU A N 1
ATOM 805 C CA . LEU A 1 98 ? -16.237 0.522 22.951 1.00 84.56 98 LEU A CA 1
ATOM 806 C C . LEU A 1 98 ? -17.428 1.429 23.283 1.00 84.56 98 LEU A C 1
ATOM 808 O O . LEU A 1 98 ? -18.202 1.753 22.393 1.00 84.56 98 LEU A O 1
ATOM 812 N N . PHE A 1 99 ? -17.524 1.905 24.527 1.00 83.69 99 PHE A N 1
ATOM 813 C CA . PHE A 1 99 ? -18.576 2.828 24.952 1.00 83.69 99 PHE A CA 1
ATOM 814 C C . PHE A 1 99 ? -18.602 4.134 24.133 1.00 83.69 99 PHE A C 1
ATOM 816 O O . PHE A 1 99 ? -19.667 4.596 23.742 1.00 83.69 99 PHE A O 1
ATOM 823 N N . LEU A 1 100 ? -17.437 4.711 23.803 1.00 81.50 100 LEU A N 1
ATOM 824 C CA . LEU A 1 100 ? -17.372 5.921 22.968 1.00 81.50 100 LEU A CA 1
ATOM 825 C C . LEU A 1 100 ? -17.814 5.640 21.528 1.00 81.50 100 LEU A C 1
ATOM 827 O O . LEU A 1 100 ? -18.472 6.472 20.908 1.00 81.50 100 LEU A O 1
ATOM 831 N N . ILE A 1 101 ? -17.459 4.467 20.999 1.00 85.19 101 ILE A N 1
ATOM 832 C CA . ILE A 1 101 ? -17.871 4.042 19.657 1.00 85.19 101 ILE A CA 1
ATOM 833 C C . ILE A 1 101 ? -19.382 3.836 19.611 1.00 85.19 101 ILE A C 1
ATOM 835 O O . ILE A 1 101 ? -20.012 4.214 18.627 1.00 85.19 101 ILE A O 1
ATOM 839 N N . GLU A 1 102 ? -19.967 3.265 20.662 1.00 87.50 102 GLU A N 1
ATOM 840 C CA . GLU A 1 102 ? -21.407 3.046 20.760 1.00 87.50 102 GLU A CA 1
ATOM 841 C C . GLU A 1 102 ? -22.180 4.372 20.728 1.00 87.50 102 GLU A C 1
ATOM 843 O O . GLU A 1 102 ? -23.085 4.532 19.907 1.00 87.50 102 GLU A O 1
ATOM 848 N N . GLU A 1 103 ? -21.775 5.352 21.540 1.00 87.94 103 GLU A N 1
ATOM 849 C CA . GLU A 1 103 ? -22.416 6.672 21.570 1.00 87.94 103 GLU A CA 1
ATOM 850 C C . GLU A 1 103 ? -22.261 7.430 20.243 1.00 87.94 103 GLU A C 1
ATOM 852 O O . GLU A 1 103 ? -23.235 7.970 19.714 1.00 87.94 103 GLU A O 1
ATOM 857 N N . LEU A 1 104 ? -21.072 7.405 19.631 1.00 89.50 104 LEU A N 1
ATOM 858 C CA . LEU A 1 104 ? -20.874 7.994 18.302 1.00 89.50 104 LEU A CA 1
ATOM 859 C C . LEU A 1 104 ? -21.707 7.280 17.228 1.00 89.50 104 LEU A C 1
ATOM 861 O O . LEU A 1 104 ? -22.273 7.929 16.347 1.00 89.50 104 LEU A O 1
ATOM 865 N N . SER A 1 105 ? -21.827 5.954 17.307 1.00 89.94 105 SER A N 1
ATOM 866 C CA . SER A 1 105 ? -22.596 5.157 16.344 1.00 89.94 105 SER A CA 1
ATOM 867 C C . SER A 1 105 ? -24.089 5.466 16.421 1.00 89.94 105 SER A C 1
ATOM 869 O O . SER A 1 105 ? -24.733 5.566 15.377 1.00 89.94 105 SER A O 1
ATOM 871 N N . LYS A 1 106 ? -24.637 5.703 17.621 1.00 91.81 106 LYS A N 1
ATOM 872 C CA . LYS A 1 106 ? -26.038 6.129 17.801 1.00 91.81 106 LYS A CA 1
ATOM 873 C C . LYS A 1 106 ? -26.360 7.427 17.051 1.00 91.81 106 LYS A C 1
ATOM 875 O O . LYS A 1 106 ? -27.485 7.586 16.590 1.00 91.81 106 LYS A O 1
ATOM 880 N N . ILE A 1 107 ? -25.381 8.318 16.878 1.00 92.50 107 ILE A N 1
ATOM 881 C CA . ILE A 1 107 ? -25.531 9.575 16.126 1.00 92.50 107 ILE A CA 1
ATOM 882 C C . ILE A 1 107 ? -25.270 9.367 14.627 1.00 92.50 107 ILE A C 1
ATOM 884 O O . ILE A 1 107 ? -26.017 9.861 13.784 1.00 92.50 107 ILE A O 1
ATOM 888 N N . ILE A 1 108 ? -24.213 8.633 14.275 1.00 93.31 108 ILE A N 1
ATOM 889 C CA . ILE A 1 108 ? -23.752 8.492 12.886 1.00 93.31 108 ILE A CA 1
ATOM 890 C C . ILE A 1 108 ? -24.671 7.573 12.066 1.00 93.31 108 ILE A C 1
ATOM 892 O O . ILE A 1 108 ? -24.977 7.883 10.913 1.00 93.31 108 ILE A O 1
ATOM 896 N N . ILE A 1 109 ? -25.137 6.462 12.647 1.00 93.56 109 ILE A N 1
ATOM 897 C CA . ILE A 1 109 ? -25.987 5.473 11.965 1.00 93.56 109 ILE A CA 1
ATOM 898 C C . ILE A 1 109 ? -27.275 6.094 11.397 1.00 93.56 109 ILE A C 1
ATOM 900 O O . ILE A 1 109 ? -27.517 5.902 10.205 1.00 93.56 109 ILE A O 1
ATOM 904 N N . PRO A 1 110 ? -28.100 6.848 12.153 1.00 95.19 110 PRO A N 1
ATOM 905 C CA . PRO A 1 110 ? -29.336 7.404 11.600 1.00 95.19 110 PRO A CA 1
ATOM 906 C C . PRO A 1 110 ? -29.075 8.382 10.448 1.00 95.19 110 PRO A C 1
ATOM 908 O O . PRO A 1 110 ? -29.799 8.361 9.454 1.00 95.19 110 PRO A O 1
ATOM 911 N N . ILE A 1 111 ? -28.004 9.181 10.525 1.00 95.06 111 ILE A N 1
ATOM 912 C CA . ILE A 1 111 ? -27.603 10.086 9.438 1.00 95.06 111 ILE A CA 1
ATOM 913 C C . ILE A 1 111 ? -27.243 9.277 8.185 1.00 95.06 111 ILE A C 1
ATOM 915 O O . ILE A 1 111 ? -27.741 9.567 7.096 1.00 95.06 111 ILE A O 1
ATOM 919 N N . LEU A 1 112 ? -26.428 8.229 8.336 1.00 93.56 112 LEU A N 1
ATOM 920 C CA . LEU A 1 112 ? -26.053 7.334 7.238 1.00 93.56 112 LEU A CA 1
ATOM 921 C C . LEU A 1 112 ? -27.268 6.659 6.599 1.00 93.56 112 LEU A C 1
ATOM 923 O O . LEU A 1 112 ? -27.353 6.610 5.374 1.00 93.56 112 LEU A O 1
ATOM 927 N N . VAL A 1 113 ? -28.220 6.180 7.403 1.00 96.50 113 VAL A N 1
ATOM 928 C CA . VAL A 1 113 ? -29.447 5.536 6.908 1.00 96.50 113 VAL A CA 1
ATOM 929 C C . VAL A 1 113 ? -30.274 6.506 6.065 1.00 96.50 113 VAL A C 1
ATOM 931 O O . VAL A 1 113 ? -30.726 6.133 4.984 1.00 96.50 113 VAL A O 1
ATOM 934 N N . ILE A 1 114 ? -30.421 7.764 6.493 1.00 96.56 114 ILE A N 1
ATOM 935 C CA . ILE A 1 114 ? -31.138 8.786 5.714 1.00 96.56 114 ILE A CA 1
ATOM 936 C C . ILE A 1 114 ? -30.439 9.035 4.369 1.00 96.56 114 ILE A C 1
ATOM 938 O O . ILE A 1 114 ? -31.098 9.059 3.325 1.00 96.56 114 ILE A O 1
ATOM 942 N N . TYR A 1 115 ? -29.109 9.174 4.369 1.00 97.00 115 TYR A N 1
ATOM 943 C CA . TYR A 1 115 ? -28.332 9.342 3.136 1.00 97.00 115 TYR A CA 1
ATOM 944 C C . TYR A 1 115 ? -28.460 8.138 2.199 1.00 97.00 115 TYR A C 1
ATOM 946 O O . TYR A 1 115 ? -28.650 8.315 0.992 1.00 97.00 115 TYR A O 1
ATOM 954 N N . LEU A 1 116 ? -28.400 6.924 2.746 1.00 95.81 116 LEU A N 1
ATOM 955 C CA . LEU A 1 116 ? -28.529 5.689 1.981 1.00 95.81 116 LEU A CA 1
ATOM 956 C C . LEU A 1 116 ? -29.930 5.562 1.369 1.00 95.81 116 LEU A C 1
ATOM 958 O O . LEU A 1 116 ? -30.052 5.282 0.180 1.00 95.81 116 LEU A O 1
ATOM 962 N N . CYS A 1 117 ? -30.983 5.847 2.141 1.00 97.12 117 CYS A N 1
ATOM 963 C CA . CYS A 1 117 ? -32.361 5.872 1.647 1.00 97.12 117 CYS A CA 1
ATOM 964 C C . CYS A 1 117 ? -32.534 6.883 0.512 1.00 97.12 117 CYS A C 1
ATOM 966 O O . CYS A 1 117 ? -33.108 6.545 -0.521 1.00 97.12 117 CYS A O 1
ATOM 968 N N . LYS A 1 118 ? -31.991 8.099 0.660 1.00 97.00 118 LYS A N 1
ATOM 969 C CA . LYS A 1 118 ? -32.013 9.108 -0.408 1.00 97.00 118 LYS A CA 1
ATOM 970 C C . LYS A 1 118 ? -31.323 8.592 -1.671 1.00 97.00 118 LYS A C 1
ATOM 972 O O . LYS A 1 118 ? -31.853 8.762 -2.766 1.00 97.00 118 LYS A O 1
ATOM 977 N N . TYR A 1 119 ? -30.159 7.961 -1.525 1.00 96.62 119 TYR A N 1
ATOM 978 C CA . TYR A 1 119 ? -29.407 7.410 -2.650 1.00 96.62 119 TYR A CA 1
ATOM 979 C C . TYR A 1 119 ? -30.173 6.289 -3.365 1.00 96.62 119 TYR A C 1
ATOM 981 O O . TYR A 1 119 ? -30.317 6.331 -4.585 1.00 96.62 119 TYR A O 1
ATOM 989 N N . ILE A 1 120 ? -30.729 5.335 -2.611 1.00 96.12 120 ILE A N 1
ATOM 990 C CA . ILE A 1 120 ? -31.542 4.239 -3.155 1.00 96.12 120 ILE A CA 1
ATOM 991 C C . ILE A 1 120 ? -32.773 4.795 -3.873 1.00 96.12 120 ILE A C 1
ATOM 993 O O . ILE A 1 120 ? -33.071 4.375 -4.986 1.00 96.12 120 ILE A O 1
ATOM 997 N N . LEU A 1 121 ? -33.462 5.769 -3.279 1.00 95.56 121 LEU A N 1
ATOM 998 C CA . LEU A 1 121 ? -34.663 6.362 -3.860 1.00 95.56 121 LEU A CA 1
ATOM 999 C C . LEU A 1 121 ? -34.348 7.106 -5.166 1.00 95.56 121 LEU A C 1
ATOM 1001 O O . LEU A 1 121 ? -35.051 6.913 -6.154 1.00 95.56 121 LEU A O 1
ATOM 1005 N N . MET A 1 122 ? -33.254 7.876 -5.218 1.00 94.50 122 MET A N 1
ATOM 1006 C CA . MET A 1 122 ? -32.781 8.487 -6.469 1.00 94.50 122 MET A CA 1
ATOM 1007 C C . MET A 1 122 ? -32.420 7.437 -7.522 1.00 94.50 122 MET A C 1
ATOM 1009 O O . MET A 1 122 ? -32.771 7.603 -8.688 1.00 94.50 122 MET A O 1
ATOM 1013 N N . TRP A 1 123 ? -31.743 6.354 -7.130 1.00 94.62 123 TRP A N 1
ATOM 1014 C CA . TRP A 1 123 ? -31.389 5.271 -8.047 1.00 94.62 123 TRP A CA 1
ATOM 1015 C C . TRP A 1 123 ? -32.631 4.579 -8.622 1.00 94.62 123 TRP A C 1
ATOM 1017 O O . TRP A 1 123 ? -32.710 4.371 -9.833 1.00 94.62 123 TRP A O 1
ATOM 1027 N N . VAL A 1 124 ? -33.626 4.285 -7.777 1.00 94.25 124 VAL A N 1
ATOM 1028 C CA . VAL A 1 124 ? -34.900 3.691 -8.203 1.00 94.25 124 VAL A CA 1
ATOM 1029 C C . VAL A 1 124 ? -35.641 4.635 -9.143 1.00 94.25 124 VAL A C 1
ATOM 1031 O O . VAL A 1 124 ? -35.957 4.219 -10.251 1.00 94.25 124 VAL A O 1
ATOM 1034 N N . LEU A 1 125 ? -35.863 5.898 -8.758 1.00 92.44 125 LEU A N 1
ATOM 1035 C CA . LEU A 1 125 ? -36.578 6.869 -9.596 1.00 92.44 125 LEU A CA 1
ATOM 1036 C C . LEU A 1 125 ? -35.880 7.094 -10.940 1.00 92.44 125 LEU A C 1
ATOM 1038 O O . LEU A 1 125 ? -36.543 7.129 -11.974 1.00 92.44 125 LEU A O 1
ATOM 1042 N N . SER A 1 126 ? -34.550 7.218 -10.939 1.00 90.62 126 SER A N 1
ATOM 1043 C CA . SER A 1 126 ? -33.757 7.348 -12.165 1.00 90.62 126 SER A CA 1
ATOM 1044 C C . SER A 1 126 ? -34.018 6.173 -13.107 1.00 90.62 126 SER A C 1
ATOM 1046 O O . SER A 1 126 ? -34.356 6.366 -14.273 1.00 90.62 126 SER A O 1
ATOM 1048 N N . ARG A 1 127 ? -33.966 4.947 -12.579 1.00 86.75 127 ARG A N 1
ATOM 1049 C CA . ARG A 1 127 ? -34.147 3.727 -13.366 1.00 86.75 127 ARG A CA 1
ATOM 1050 C C . ARG A 1 127 ? -35.588 3.496 -13.825 1.00 86.75 127 ARG A C 1
ATOM 1052 O O . ARG A 1 127 ? -35.778 2.979 -14.921 1.00 86.75 127 ARG A O 1
ATOM 1059 N N . THR A 1 128 ? -36.585 3.806 -12.998 1.00 87.44 128 THR A N 1
ATOM 1060 C CA . THR A 1 128 ? -37.988 3.467 -13.286 1.00 87.44 128 THR A CA 1
ATOM 1061 C C . THR A 1 128 ? -38.767 4.579 -13.966 1.00 87.44 128 THR A C 1
ATOM 1063 O O . THR A 1 128 ? -39.675 4.255 -14.714 1.00 87.44 128 THR A O 1
ATOM 1066 N N . LEU A 1 129 ? -38.451 5.854 -13.726 1.00 82.31 129 LEU A N 1
ATOM 1067 C CA . LEU A 1 129 ? -39.205 6.979 -14.291 1.00 82.31 129 LEU A CA 1
ATOM 1068 C C . LEU A 1 129 ? -38.439 7.725 -15.382 1.00 82.31 129 LEU A C 1
ATOM 1070 O O . LEU A 1 129 ? -39.049 8.157 -16.353 1.00 82.31 129 LEU A O 1
ATOM 1074 N N . PHE A 1 130 ? -37.122 7.899 -15.235 1.00 76.06 130 PHE A N 1
ATOM 1075 C CA . PHE A 1 130 ? -36.349 8.758 -16.142 1.00 76.06 130 PHE A CA 1
ATOM 1076 C C . PHE A 1 130 ? -35.671 7.997 -17.290 1.00 76.06 130 PHE A C 1
ATOM 1078 O O . PHE A 1 130 ? -35.575 8.532 -18.388 1.00 76.06 130 PHE A O 1
ATOM 1085 N N . LEU A 1 131 ? -35.222 6.758 -17.063 1.00 73.62 131 LEU A N 1
ATOM 1086 C CA . LEU A 1 131 ? -34.531 5.919 -18.059 1.00 73.62 131 LEU A CA 1
ATOM 1087 C C . LEU A 1 131 ? -35.445 4.924 -18.800 1.00 73.62 131 LEU A C 1
ATOM 1089 O O . LEU A 1 131 ? -34.953 3.986 -19.418 1.00 73.62 131 LEU A O 1
ATOM 1093 N N . GLN A 1 132 ? -36.768 5.102 -18.758 1.00 59.31 132 GLN A N 1
ATOM 1094 C CA . GLN A 1 132 ? -37.716 4.251 -19.496 1.00 59.31 132 GLN A CA 1
ATOM 1095 C C . GLN A 1 132 ? -37.805 4.550 -21.010 1.00 59.31 132 GLN A C 1
ATOM 1097 O O . GLN A 1 132 ? -38.727 4.062 -21.663 1.00 59.31 132 GLN A O 1
ATOM 1102 N N . HIS A 1 133 ? -36.853 5.300 -21.574 1.00 51.97 133 HIS A N 1
ATOM 1103 C CA . HIS A 1 133 ? -36.755 5.573 -23.010 1.00 51.97 133 HIS A CA 1
ATOM 1104 C C . HIS A 1 133 ? -35.523 4.937 -23.646 1.00 51.97 133 HIS A C 1
ATOM 1106 O O . HIS A 1 133 ? -34.420 5.091 -23.075 1.00 51.97 133 HIS A O 1
#

pLDDT: mean 88.4, std 9.35, range [51.97, 97.12]

Foldseek 3Di:
DPPPDLVVLLVVLLVVLVVVLVVVVVVVVVVVVVCVVCVVVVNCPPPPDPVVDDPVVVVVCVVCVVVVVVVCSVVVSVVSSVVSSVVSVVVVVCVVPVVVVVVVCVVVVVVVVVVVVVVVVVVCCCVPPVPPD

Sequence (133 aa):
PRPFNLKYEILIACFLTMMIYYVQLCVGMKHYQQHMLNAYKGIFIDIPPRHAFNSIQLISKNAHYPGYTIAYLAFGYLVMGNVLFLTVIIIRILFKHLFLIEELSKIIIPILVIYLCKYILMWVLSRTLFLQH

Secondary structure (DSSP, 8-state):
------HHHHHHHHHHHHHHHHHHHHHHHHHHHHHHHHHHTT--TTSPPGGG--HHHHHHHHHHHHHHHHHHHHHHHHHHHHHHHHHHHHHHHHHHTHHHHHHHHHHHHHHHHHHHHHHHHHHHHIIIIIS--

Organism: NCBI:txid1234261

Radius of gyration: 25.4 Å; chains: 1; bounding box: 64×23×64 Å